Protein 5JJZ (pdb70)

Nearest PDB structures (foldseek):
  5jjz-assembly1_A  TM=1.017E+00  e=1.811E-11  Homo sapiens
  4hae-assembly1_A-2  TM=9.679E-01  e=9.009E-10  Homo sapiens
  6v8w-assembly1_A  TM=8.297E-01  e=2.881E-07  Homo sapiens
  8sp6-assembly3_C  TM=7.722E-01  e=7.770E-07  Homo sapiens
  4iup-assembly2_B  TM=8.106E-01  e=1.092E-02  Arabidopsis thaliana

Secondary structure (P-SEA, 3-state):
cbbbbcccbbbbbbccccccccccccbbbbbccccccccccbbbbbcccbbbbcccccc/ccc

B-factor: mean 52.77, std 12.86, range [34.57, 104.13]

Solvent-accessible surface area: 4779 Å² total

GO terms:
  GO:0005515 protein binding (F, IPI)

Foldseek 3Di:
DKWFADPVGDTFAFPDFDDWDQDPVRFIWTFTDGPPDDNVPTDTGGPVRMDDDDDDDPD

Organism: Homo sapiens (NCBI:txid9606)

Sequence (62 aa):
NLYFQGASGDLYEVERIVDKRKNKKGKWEYLIRWKGYGSTEDTWEPEHHLLHCEEFIDERSA

CATH classification: 2.40.50.40

Structure (mmCIF, N/CA/C/O backbone):
data_5JJZ
#
_entry.id   5JJZ
#
_cell.length_a   57.962
_cell.length_b   57.962
_cell.length_c   98.824
_cell.angle_alpha   90.000
_cell.angle_beta   90.000
_cell.angle_gamma   120.000
#
_symmetry.space_group_name_H-M   'P 61 2 2'
#
loop_
_entity.id
_entity.type
_entity.pdbx_description
1 polymer 'Chromodomain Y-like protein 2'
2 polymer LYS-LYS-LYS-ALA-ARG-MLY-SER-ALA-GLY-ALA-ALA-LYS-TYR
3 water water
#
loop_
_atom_site.group_PDB
_atom_site.id
_atom_site.type_symbol
_atom_site.label_atom_id
_atom_site.label_alt_id
_atom_site.label_comp_id
_atom_site.label_asym_id
_atom_site.label_entity_id
_atom_site.label_seq_id
_atom_site.pdbx_PDB_ins_code
_atom_site.Cartn_x
_atom_site.Cartn_y
_atom_site.Cartn_z
_atom_site.occupancy
_atom_site.B_iso_or_equiv
_atom_site.auth_seq_id
_atom_site.auth_comp_id
_atom_site.auth_asym_id
_atom_site.auth_atom_id
_atom_site.pdbx_PDB_model_num
ATOM 1 N N . ASN A 1 13 ? 4.210 -28.278 -12.365 1.00 68.31 -4 ASN A N 1
ATOM 2 C CA . ASN A 1 13 ? 2.731 -28.116 -12.228 1.00 65.82 -4 ASN A CA 1
ATOM 3 C C . ASN A 1 13 ? 2.387 -28.080 -10.761 1.00 61.79 -4 ASN A C 1
ATOM 4 O O . ASN A 1 13 ? 2.140 -29.120 -10.137 1.00 62.19 -4 ASN A O 1
ATOM 9 N N . LEU A 1 14 ? 2.378 -26.872 -10.215 1.00 53.99 -3 LEU A N 1
ATOM 10 C CA . LEU A 1 14 ? 2.177 -26.690 -8.816 1.00 52.23 -3 LEU A CA 1
ATOM 11 C C . LEU A 1 14 ? 0.734 -26.311 -8.538 1.00 48.43 -3 LEU A C 1
ATOM 12 O O . LEU A 1 14 ? 0.085 -25.687 -9.361 1.00 48.48 -3 LEU A O 1
ATOM 17 N N . TYR A 1 15 ? 0.251 -26.672 -7.353 1.00 46.56 -2 TYR A N 1
ATOM 18 C CA . TYR A 1 15 ? -1.033 -26.218 -6.854 1.00 45.76 -2 TYR A CA 1
ATOM 19 C C . TYR A 1 15 ? -0.964 -25.853 -5.411 1.00 45.52 -2 TYR A C 1
ATOM 20 O O . TYR A 1 15 ? -0.252 -26.491 -4.620 1.00 46.98 -2 TYR A O 1
ATOM 29 N N . PHE A 1 16 ? -1.727 -24.845 -5.052 1.00 43.74 -1 PHE A N 1
ATOM 30 C CA . PHE A 1 16 ? -1.981 -24.544 -3.655 1.00 43.92 -1 PHE A CA 1
ATOM 31 C C . PHE A 1 16 ? -3.266 -25.229 -3.241 1.00 46.69 -1 PHE A C 1
ATOM 32 O O . PHE A 1 16 ? -4.276 -25.178 -3.985 1.00 43.29 -1 PHE A O 1
ATOM 40 N N . GLN A 1 17 ? -3.248 -25.845 -2.064 1.00 46.65 0 GLN A N 1
ATOM 41 C CA . GLN A 1 17 ? -4.452 -26.445 -1.498 1.00 51.32 0 GLN A CA 1
ATOM 42 C C . GLN A 1 17 ? -5.001 -25.542 -0.396 1.00 51.91 0 GLN A C 1
ATOM 43 O O . GLN A 1 17 ? -4.320 -25.274 0.593 1.00 54.67 0 GLN A O 1
ATOM 49 N N . GLY A 1 18 ? -6.241 -25.097 -0.565 1.00 51.75 1 GLY A N 1
ATOM 50 C CA . GLY A 1 18 ? -6.916 -24.272 0.437 1.00 53.42 1 GLY A CA 1
ATOM 51 C C . GLY A 1 18 ? -7.325 -25.047 1.677 1.00 55.74 1 GLY A C 1
ATOM 52 O O . GLY A 1 18 ? -7.380 -26.294 1.663 1.00 55.73 1 GLY A O 1
ATOM 53 N N . ALA A 1 19 ? -7.623 -24.296 2.741 1.00 57.98 2 ALA A N 1
ATOM 54 C CA . ALA A 1 19 ? -8.175 -24.853 3.995 1.00 61.44 2 ALA A CA 1
ATOM 55 C C . ALA A 1 19 ? -9.482 -25.587 3.713 1.00 63.79 2 ALA A C 1
ATOM 56 O O . ALA A 1 19 ? -9.748 -26.646 4.275 1.00 66.67 2 ALA A O 1
ATOM 58 N N .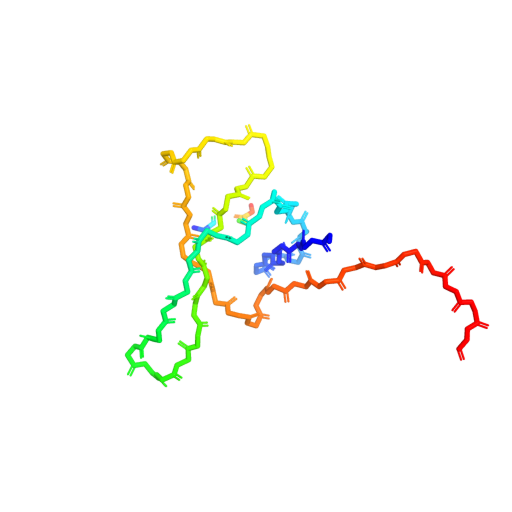 SER A 1 20 ? -10.272 -25.009 2.805 1.00 63.90 3 SER A N 1
ATOM 59 C CA . SER A 1 20 ? -11.469 -25.646 2.212 1.00 66.14 3 SER A CA 1
ATOM 60 C C . SER A 1 20 ? -11.254 -26.983 1.477 1.00 64.66 3 SER A C 1
ATOM 61 O O . SER A 1 20 ? -12.231 -27.663 1.194 1.00 66.34 3 SER A O 1
ATOM 64 N N . GLY A 1 21 ? -10.011 -27.304 1.092 1.00 61.68 4 GLY A N 1
ATOM 65 C CA . GLY A 1 21 ? -9.706 -28.511 0.327 1.00 62.00 4 GLY A CA 1
ATOM 66 C C . GLY A 1 21 ? -9.471 -28.290 -1.165 1.00 60.77 4 GLY A C 1
ATOM 67 O O . GLY A 1 21 ? -8.913 -29.167 -1.829 1.00 60.47 4 GLY A O 1
ATOM 68 N N . ASP A 1 22 ? -9.889 -27.135 -1.697 1.00 59.99 5 ASP A N 1
ATOM 69 C CA . ASP A 1 22 ? -9.848 -26.876 -3.152 1.00 59.63 5 ASP A CA 1
ATOM 70 C C . ASP A 1 22 ? -8.418 -26.640 -3.615 1.00 55.77 5 ASP A C 1
ATOM 71 O O . ASP A 1 22 ? -7.593 -26.230 -2.810 1.00 52.19 5 ASP A O 1
ATOM 76 N N . LEU A 1 23 ? -8.142 -26.907 -4.896 1.00 54.07 6 LEU A N 1
ATOM 77 C CA . LEU A 1 23 ? -6.813 -26.732 -5.493 1.00 52.01 6 LEU A CA 1
ATOM 78 C C . LEU A 1 23 ? -6.746 -25.545 -6.468 1.00 50.99 6 LEU A C 1
ATOM 79 O O . LEU A 1 23 ? -7.573 -25.458 -7.394 1.00 50.55 6 LEU A O 1
ATOM 84 N N . TYR A 1 24 ? -5.747 -24.680 -6.288 1.00 45.72 7 TYR A N 1
ATOM 85 C CA . TYR A 1 24 ? -5.590 -23.456 -7.052 1.00 45.57 7 TYR A CA 1
ATOM 86 C C . TYR A 1 24 ? -4.275 -23.515 -7.820 1.00 46.11 7 TYR A C 1
ATOM 87 O O . TYR A 1 24 ? -3.197 -23.763 -7.224 1.00 45.07 7 TYR A O 1
ATOM 96 N N . GLU A 1 25 ? -4.337 -23.307 -9.138 1.00 44.98 8 GLU A N 1
ATOM 97 C CA . GLU A 1 25 ? -3.167 -23.488 -10.008 1.00 46.20 8 GLU A CA 1
ATOM 98 C C . GLU A 1 25 ? -2.115 -22.373 -9.898 1.00 44.00 8 GLU A C 1
ATOM 99 O O . GLU A 1 25 ? -2.433 -21.185 -9.876 1.00 43.21 8 GLU A O 1
ATOM 105 N N . VAL A 1 26 ? -0.850 -22.789 -9.806 1.00 42.50 9 VAL A N 1
ATOM 106 C CA . VAL A 1 26 ? 0.277 -21.885 -9.618 1.00 41.18 9 VAL A CA 1
ATOM 107 C C . VAL A 1 26 ? 0.980 -21.763 -10.955 1.00 41.77 9 VAL A C 1
ATOM 108 O O . VAL A 1 26 ? 1.261 -22.769 -11.574 1.00 43.44 9 VAL A O 1
ATOM 112 N N . GLU A 1 27 ? 1.230 -20.534 -11.393 1.00 42.45 10 GLU A N 1
ATOM 113 C CA . GLU A 1 27 ? 2.034 -20.229 -12.587 1.00 45.97 10 GLU A CA 1
ATOM 114 C C . GLU A 1 27 ? 3.519 -20.510 -12.335 1.00 45.30 10 GLU A C 1
ATOM 115 O O . GLU A 1 27 ? 4.182 -21.200 -13.103 1.00 45.44 10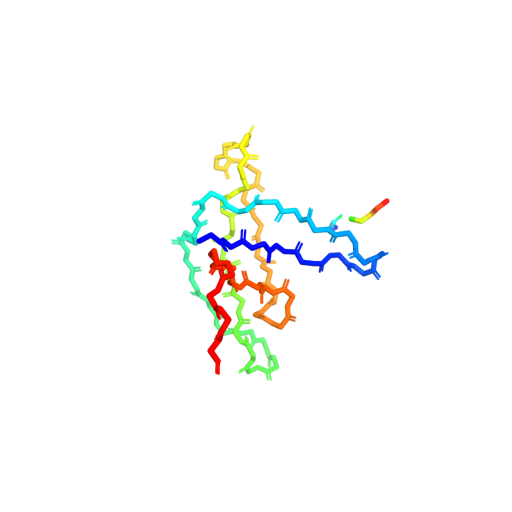 GLU A O 1
ATOM 121 N N . ARG A 1 28 ? 4.035 -19.965 -11.245 1.00 45.62 11 ARG A N 1
ATOM 122 C CA . ARG A 1 28 ? 5.429 -20.197 -10.838 1.00 45.44 11 ARG A CA 1
ATOM 123 C C . ARG A 1 28 ? 5.681 -19.712 -9.416 1.00 42.93 11 ARG A C 1
ATOM 124 O O . ARG A 1 28 ? 4.918 -18.909 -8.895 1.00 40.22 11 ARG A O 1
ATOM 132 N N . ILE A 1 29 ? 6.772 -20.208 -8.826 1.00 43.07 12 ILE A N 1
ATOM 133 C CA . ILE A 1 29 ? 7.307 -19.712 -7.561 1.00 43.17 12 ILE A CA 1
ATOM 134 C C . ILE A 1 29 ? 8.166 -18.492 -7.878 1.00 43.44 12 ILE A C 1
ATOM 135 O O . ILE A 1 29 ? 9.050 -18.586 -8.699 1.00 45.60 12 ILE A O 1
ATOM 140 N N . VAL A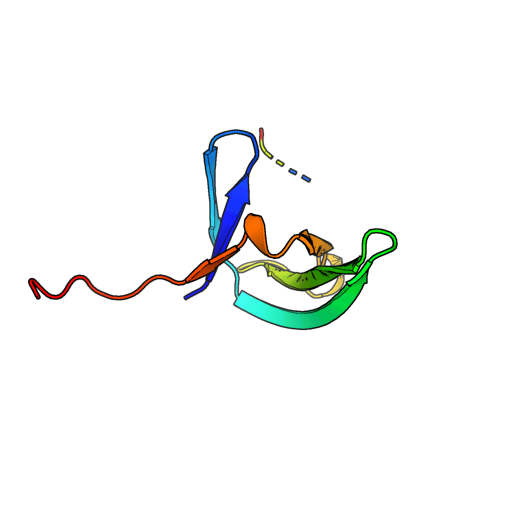 1 30 ? 7.920 -17.374 -7.220 1.00 42.28 13 VAL A N 1
ATOM 141 C CA . VAL A 1 30 ? 8.640 -16.139 -7.496 1.00 44.88 13 VAL A CA 1
ATOM 142 C C . VAL A 1 30 ? 9.847 -16.001 -6.554 1.00 44.51 13 VAL A C 1
ATOM 143 O O . VAL A 1 30 ? 10.864 -15.462 -6.937 1.00 44.84 13 VAL A O 1
ATOM 147 N N . ASP A 1 31 ? 9.739 -16.520 -5.336 1.00 43.21 14 ASP A N 1
ATOM 148 C CA . ASP A 1 31 ? 10.718 -16.224 -4.284 1.00 42.82 14 ASP A CA 1
ATOM 149 C C . ASP A 1 31 ? 10.420 -17.169 -3.137 1.00 41.45 14 ASP A C 1
ATOM 150 O O . ASP A 1 31 ? 9.401 -17.892 -3.155 1.00 38.29 14 ASP A O 1
ATOM 155 N N . LYS A 1 32 ? 11.323 -17.184 -2.163 1.00 40.04 15 LYS A N 1
ATOM 156 C CA . LYS A 1 32 ? 11.254 -18.088 -1.059 1.00 40.61 15 LYS A CA 1
ATOM 157 C C . LYS A 1 32 ? 11.750 -17.353 0.201 1.00 40.78 15 LYS A C 1
ATOM 158 O O . LYS A 1 32 ? 12.638 -16.526 0.091 1.00 38.94 15 LYS A O 1
ATOM 164 N N . ARG A 1 33 ? 11.184 -17.650 1.371 1.00 40.07 16 ARG A N 1
ATOM 165 C CA . ARG A 1 33 ? 11.681 -17.052 2.626 1.00 42.01 16 ARG A CA 1
ATOM 166 C C . ARG A 1 33 ? 11.392 -17.965 3.800 1.00 42.06 16 ARG A C 1
ATOM 167 O O . ARG A 1 33 ? 10.468 -18.781 3.730 1.00 40.36 16 ARG A O 1
A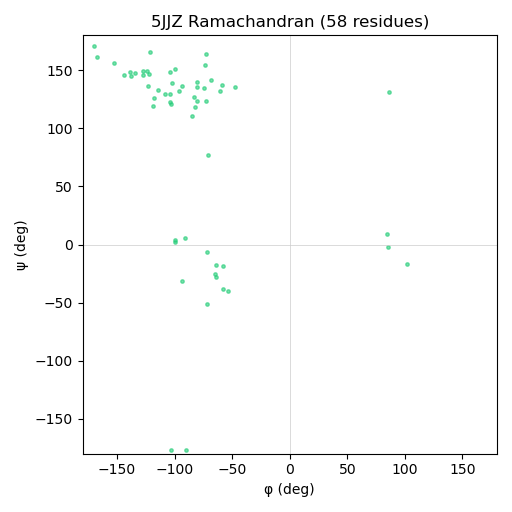TOM 175 N N . LYS A 1 34 ? 12.178 -17.828 4.866 1.00 40.89 17 LYS A N 1
ATOM 176 C CA . LYS A 1 34 ? 11.963 -18.572 6.102 1.00 41.91 17 LYS A CA 1
ATOM 177 C C . LYS A 1 34 ? 11.168 -17.702 7.065 1.00 42.59 17 LYS A C 1
ATOM 178 O O . LYS A 1 34 ? 11.529 -16.542 7.296 1.00 45.75 17 LYS A O 1
ATOM 184 N N . ASN A 1 35 ? 10.121 -18.239 7.660 1.00 41.80 18 ASN A N 1
ATOM 185 C CA . ASN A 1 35 ? 9.295 -17.432 8.574 1.00 44.44 18 ASN A CA 1
ATOM 186 C C . ASN A 1 35 ? 9.736 -17.474 10.023 1.00 46.37 18 ASN A C 1
ATOM 187 O O . ASN A 1 35 ? 10.740 -18.111 10.351 1.00 45.85 18 ASN A O 1
ATOM 192 N N . LYS A 1 36 ? 8.965 -16.810 10.884 1.00 48.84 19 LYS A N 1
ATOM 193 C CA . LYS A 1 36 ? 9.313 -16.648 12.295 1.00 53.29 19 LYS A CA 1
ATOM 194 C C . LYS A 1 36 ? 9.340 -17.976 13.047 1.00 54.50 19 LYS A C 1
ATOM 195 O O . LYS A 1 36 ? 10.049 -18.102 14.045 1.00 54.84 19 LYS A O 1
ATOM 198 N N . LYS A 1 37 ? 8.579 -18.956 12.546 1.00 53.50 20 LYS A N 1
ATOM 199 C CA . LYS A 1 37 ? 8.572 -20.302 13.112 1.00 55.33 20 LYS A CA 1
ATOM 200 C C . LYS A 1 37 ? 9.605 -21.221 12.460 1.00 52.41 20 LYS A C 1
ATOM 201 O O . LYS A 1 37 ? 9.678 -22.392 12.806 1.00 51.84 20 LYS A O 1
ATOM 207 N N . GLY A 1 38 ? 10.436 -20.688 11.572 1.00 49.89 21 GLY A N 1
ATOM 208 C CA . GLY A 1 38 ? 11.516 -21.473 10.956 1.00 50.35 21 GLY A CA 1
ATOM 209 C C . GLY A 1 38 ? 11.047 -22.269 9.734 1.00 48.09 21 GLY A C 1
ATOM 210 O O . GLY A 1 38 ? 11.794 -23.073 9.187 1.00 47.73 21 GLY A O 1
ATOM 211 N N . LYS A 1 39 ? 9.832 -22.021 9.274 1.00 47.30 22 LYS A N 1
ATOM 212 C CA . LYS A 1 39 ? 9.252 -22.795 8.154 1.00 46.98 22 LYS A CA 1
ATOM 213 C C . LYS A 1 39 ? 9.267 -21.994 6.841 1.00 45.32 22 LYS A C 1
ATOM 214 O O . LYS A 1 39 ? 9.170 -20.764 6.855 1.00 44.90 22 LYS A O 1
ATOM 219 N N . TRP A 1 40 ? 9.407 -22.687 5.708 1.00 43.51 23 TRP A N 1
ATOM 220 C CA . TRP A 1 40 ? 9.522 -22.016 4.412 1.00 42.77 23 TRP A CA 1
ATOM 221 C C . TRP A 1 40 ? 8.163 -21.589 3.849 1.00 41.75 23 TRP A C 1
ATOM 222 O O . TRP A 1 40 ? 7.160 -22.321 3.966 1.00 41.06 23 TRP A O 1
ATOM 233 N N . GLU A 1 41 ? 8.159 -20.394 3.266 1.00 39.88 24 GLU A N 1
ATOM 234 C CA . GLU A 1 41 ? 7.042 -19.832 2.538 1.00 40.24 24 GLU A CA 1
ATOM 235 C C . GLU A 1 41 ? 7.532 -19.473 1.132 1.00 40.2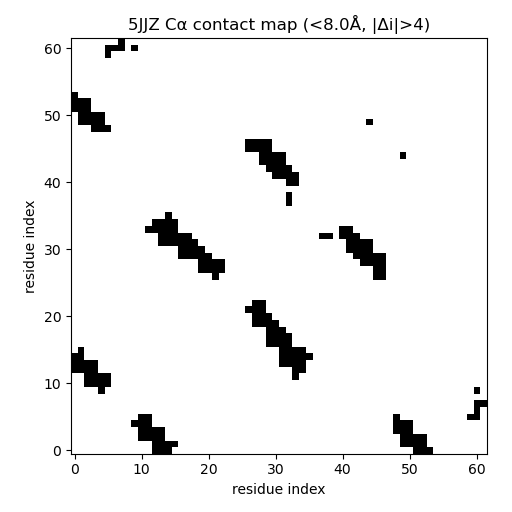7 24 GLU A C 1
ATOM 236 O O . GLU A 1 41 ? 8.711 -19.144 0.936 1.00 40.82 24 GLU A O 1
ATOM 242 N N . TYR A 1 42 ? 6.626 -19.553 0.158 1.00 40.29 25 TYR A N 1
ATOM 243 C CA . TYR A 1 42 ? 6.934 -19.257 -1.243 1.00 38.77 25 TYR A CA 1
ATOM 244 C C . TYR A 1 42 ? 6.034 -18.175 -1.775 1.00 36.74 25 TYR A C 1
ATOM 245 O O . TYR A 1 42 ? 4.841 -18.166 -1.506 1.00 34.57 25 TYR A O 1
ATOM 254 N N . LEU A 1 43 ? 6.628 -17.246 -2.509 1.00 36.53 26 LEU A N 1
ATOM 255 C CA . LEU A 1 43 ? 5.888 -16.188 -3.144 1.00 37.92 26 LEU A CA 1
ATOM 256 C C . LEU A 1 43 ? 5.330 -16.778 -4.454 1.00 36.73 26 LEU A C 1
ATOM 257 O O . LEU A 1 43 ? 6.081 -17.243 -5.317 1.00 37.11 26 LEU A O 1
ATOM 262 N N . ILE A 1 44 ? 4.009 -16.789 -4.543 1.00 36.15 27 ILE A N 1
ATOM 263 C CA . ILE A 1 44 ? 3.274 -17.503 -5.596 1.00 36.69 27 ILE A CA 1
ATOM 264 C C . ILE A 1 44 ? 2.759 -16.525 -6.634 1.00 38.12 27 ILE A C 1
ATOM 265 O O . ILE A 1 44 ? 2.019 -15.621 -6.295 1.00 37.89 27 ILE A O 1
ATOM 270 N N . ARG A 1 45 ? 3.152 -16.750 -7.888 1.00 38.43 28 ARG A N 1
ATOM 271 C CA . ARG A 1 45 ? 2.492 -16.182 -9.066 1.00 39.30 28 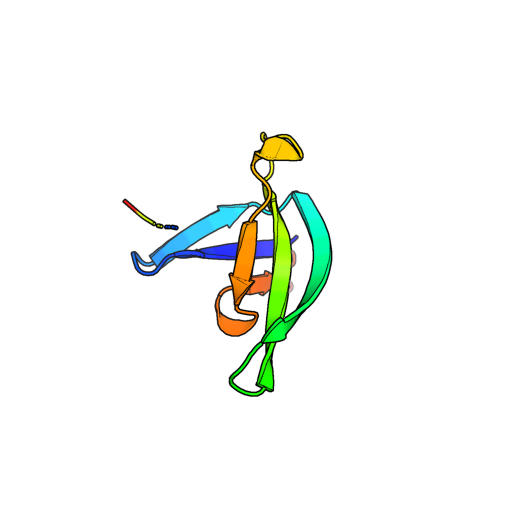ARG A CA 1
ATOM 272 C C . ARG A 1 45 ? 1.331 -17.119 -9.406 1.00 38.55 28 ARG A C 1
ATOM 273 O O . ARG A 1 45 ? 1.533 -18.278 -9.787 1.00 36.85 28 ARG A O 1
ATOM 281 N N . TRP A 1 46 ? 0.120 -16.622 -9.199 1.00 38.47 29 TRP A N 1
ATOM 282 C CA . TRP A 1 46 ? -1.085 -17.407 -9.423 1.00 40.20 29 TRP A CA 1
ATOM 283 C C . TRP A 1 46 ? -1.392 -17.388 -10.913 1.00 41.62 29 TRP A C 1
ATOM 284 O O . TRP A 1 46 ? -1.299 -16.338 -11.552 1.00 42.41 29 TRP A O 1
ATOM 295 N N . LYS A 1 47 ? -1.729 -18.544 -11.472 1.00 43.56 30 LYS A N 1
ATOM 296 C CA . LYS A 1 47 ? -2.100 -18.614 -12.877 1.00 45.69 30 LYS A CA 1
ATOM 297 C C . LYS A 1 47 ? -3.324 -17.740 -13.139 1.00 46.10 30 LYS A C 1
ATOM 298 O O . LYS A 1 47 ? -4.293 -17.775 -12.375 1.00 43.53 30 LYS A O 1
ATOM 302 N N . GLY A 1 48 ? -3.244 -16.918 -14.191 1.00 47.14 31 GLY A N 1
ATOM 303 C CA . GLY A 1 48 ? -4.289 -15.955 -14.513 1.00 47.33 31 GLY A CA 1
ATOM 304 C C . GLY A 1 48 ? -4.213 -14.616 -13.811 1.00 46.71 31 GLY A C 1
ATOM 305 O O . GLY A 1 48 ? -5.027 -13.738 -14.099 1.00 47.81 31 GLY A O 1
ATOM 306 N N . TYR A 1 49 ? -3.233 -14.436 -12.921 1.00 44.33 32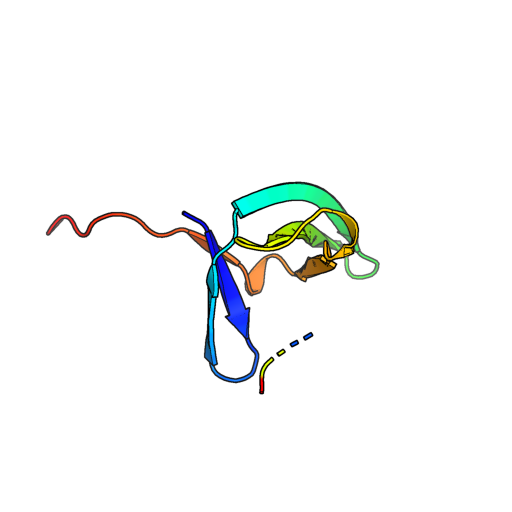 TYR A N 1
ATOM 307 C CA . TYR A 1 49 ? -3.051 -13.195 -12.188 1.00 45.70 32 TYR A CA 1
ATOM 308 C C . TYR A 1 49 ? -1.669 -12.606 -12.460 1.00 48.29 32 TYR A C 1
ATOM 309 O O . TYR A 1 49 ? -0.783 -13.296 -12.961 1.00 50.34 32 TYR A O 1
ATOM 318 N N . GLY A 1 50 ? -1.495 -11.340 -12.097 1.00 50.69 33 GLY A N 1
ATOM 319 C CA . GLY A 1 50 ? -0.231 -10.627 -12.278 1.00 52.50 33 GLY A CA 1
ATOM 320 C C . GLY A 1 50 ? 0.496 -10.535 -10.966 1.00 51.42 33 GLY A C 1
ATOM 321 O O . GLY A 1 50 ? 0.002 -11.021 -9.947 1.00 50.05 33 GLY A O 1
ATOM 322 N N . SER A 1 51 ? 1.638 -9.846 -10.982 1.00 53.48 34 SER A N 1
ATOM 323 C CA . SER A 1 51 ? 2.509 -9.746 -9.811 1.00 52.65 34 SER A CA 1
ATOM 324 C C . SER A 1 51 ? 1.866 -9.022 -8.638 1.00 53.42 34 SER A C 1
ATOM 325 O O . SER A 1 51 ? 2.178 -9.331 -7.492 1.00 52.15 34 SER A O 1
ATOM 328 N N . THR A 1 52 ? 0.935 -8.102 -8.904 1.00 56.60 35 THR A N 1
ATOM 329 C CA . THR A 1 52 ? 0.253 -7.378 -7.811 1.00 57.35 35 THR A CA 1
ATOM 330 C C . THR A 1 52 ? -0.590 -8.311 -6.935 1.00 55.32 35 THR A C 1
ATOM 331 O O . THR A 1 52 ? -0.939 -7.947 -5.819 1.00 55.68 35 THR A O 1
ATOM 335 N N . GLU A 1 53 ? -0.899 -9.517 -7.428 1.00 54.06 36 GLU A N 1
ATOM 336 C CA . GLU A 1 53 ? -1.634 -10.505 -6.654 1.00 53.23 36 GLU A CA 1
ATOM 337 C C . GLU A 1 53 ? -0.755 -11.586 -6.002 1.00 48.84 36 GLU A C 1
ATOM 338 O O . GLU A 1 53 ? -1.283 -12.484 -5.353 1.00 46.33 36 GLU A O 1
ATOM 344 N N . ASP A 1 54 ? 0.565 -11.505 -6.151 1.00 45.10 37 ASP A N 1
ATOM 345 C CA . ASP A 1 54 ? 1.460 -12.524 -5.550 1.00 43.89 37 ASP A CA 1
ATOM 346 C C . ASP A 1 54 ? 1.281 -12.595 -4.063 1.00 41.85 37 ASP A C 1
ATOM 347 O O . ASP A 1 54 ? 1.155 -11.571 -3.417 1.00 42.74 37 ASP A O 1
ATOM 352 N N . THR A 1 55 ? 1.238 -13.800 -3.517 1.00 41.01 38 THR A N 1
ATOM 353 C CA . THR A 1 55 ? 1.102 -13.970 -2.083 1.00 41.52 38 THR A CA 1
ATOM 354 C C . THR A 1 55 ? 2.079 -15.018 -1.557 1.00 39.36 38 THR A C 1
ATOM 355 O O . THR A 1 55 ? 2.419 -15.984 -2.249 1.00 37.35 38 THR A O 1
ATOM 359 N N . TRP A 1 56 ? 2.538 -14.815 -0.321 1.00 39.37 39 TRP A N 1
ATOM 360 C CA . TRP A 1 56 ? 3.406 -15.773 0.364 1.00 38.52 39 TRP A CA 1
ATOM 361 C C . TRP A 1 56 ? 2.632 -16.929 0.966 1.00 37.88 39 TRP A C 1
ATOM 362 O O . TRP A 1 56 ? 1.742 -16.729 1.764 1.00 40.35 39 TRP A O 1
ATOM 373 N N . GLU A 1 57 ? 2.964 -18.149 0.598 1.00 37.67 40 GLU A N 1
ATOM 374 C CA . GLU A 1 57 ? 2.202 -19.284 1.061 1.00 38.72 40 GLU A CA 1
ATOM 375 C C . GLU A 1 57 ? 3.086 -20.327 1.697 1.00 38.58 40 GLU A C 1
ATOM 376 O O . GLU A 1 57 ? 4.204 -20.558 1.243 1.00 37.85 40 GLU A O 1
ATOM 382 N N . PRO A 1 58 ? 2.558 -21.000 2.725 1.00 41.13 41 PRO A N 1
ATOM 383 C CA . PRO A 1 58 ? 3.324 -22.000 3.416 1.00 42.47 41 PRO A CA 1
ATOM 384 C C . PRO A 1 58 ? 3.576 -23.204 2.535 1.00 42.35 41 PRO A C 1
ATOM 385 O O . PRO A 1 58 ? 2.694 -23.619 1.763 1.00 39.47 41 PRO A O 1
ATOM 389 N N . GLU A 1 59 ? 4.787 -23.748 2.665 1.00 41.06 42 GLU A N 1
ATOM 390 C CA . GLU A 1 59 ? 5.274 -24.873 1.864 1.00 42.39 42 GLU A CA 1
ATOM 391 C C . GLU A 1 59 ? 4.337 -26.079 1.891 1.00 44.17 42 GLU A C 1
ATOM 392 O O . GLU A 1 59 ? 4.178 -26.766 0.898 1.00 44.42 42 GLU A O 1
ATOM 398 N N . HIS A 1 60 ? 3.789 -26.358 3.073 1.00 47.79 43 HIS A N 1
ATOM 399 C CA . HIS A 1 60 ? 2.924 -27.512 3.305 1.00 52.55 43 HIS A CA 1
ATOM 400 C C . HIS A 1 60 ? 1.514 -27.399 2.653 1.00 52.95 43 HIS A C 1
ATOM 401 O O . HIS A 1 60 ? 0.761 -28.349 2.707 1.00 52.69 43 HIS A O 1
ATOM 408 N N . HIS A 1 61 ? 1.162 -26.253 2.069 1.00 53.42 44 HIS A N 1
ATOM 409 C CA . HIS A 1 61 ? -0.054 -26.134 1.231 1.00 53.95 44 HIS A CA 1
ATOM 410 C C . HIS A 1 61 ? 0.248 -26.212 -0.250 1.00 50.70 44 HIS A C 1
ATOM 411 O O . HIS A 1 61 ? -0.672 -26.078 -1.059 1.00 49.23 44 HIS A O 1
ATOM 418 N N . LEU A 1 62 ? 1.505 -26.446 -0.622 1.00 47.61 45 LEU A N 1
ATOM 419 C CA . LEU A 1 62 ? 1.890 -26.540 -2.021 1.00 46.14 45 LEU A CA 1
ATOM 420 C C . LEU A 1 62 ? 2.074 -27.959 -2.436 1.00 48.70 45 LEU A C 1
ATOM 421 O O . LEU A 1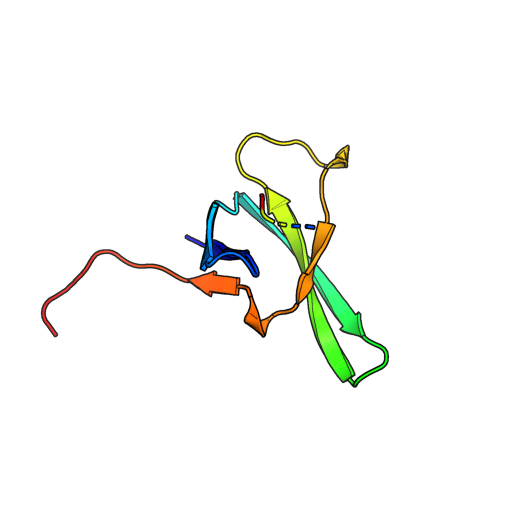 62 ? 2.617 -28.745 -1.675 1.00 48.12 45 LEU A O 1
ATOM 426 N N . LEU A 1 63 ? 1.595 -28.284 -3.641 1.00 49.00 46 LEU A N 1
ATOM 427 C CA . LEU A 1 63 ? 1.670 -29.623 -4.228 1.00 50.87 46 LEU A CA 1
ATOM 428 C C . LEU A 1 63 ? 2.289 -29.569 -5.614 1.00 51.44 46 LEU A C 1
ATOM 429 O O . LEU A 1 63 ? 2.126 -28.596 -6.335 1.00 49.76 46 LEU A O 1
ATOM 434 N N . HIS A 1 64 ? 2.980 -30.637 -5.986 1.00 55.35 47 HIS A N 1
ATOM 435 C CA . HIS A 1 64 ? 3.508 -30.830 -7.327 1.00 59.08 47 HIS A CA 1
ATOM 436 C C . HIS A 1 64 ? 2.800 -32.033 -7.989 1.00 61.09 47 HIS A C 1
ATOM 437 O O . HIS A 1 64 ? 2.706 -33.097 -7.383 1.00 62.18 47 HIS A O 1
ATOM 444 N N . CYS A 1 65 ? 2.345 -31.867 -9.234 1.00 62.15 48 CYS A N 1
ATOM 445 C CA . CYS A 1 65 ? 1.559 -32.890 -9.950 1.00 65.06 48 CYS A CA 1
ATOM 446 C C . CYS A 1 65 ? 2.194 -33.326 -11.276 1.00 68.50 48 CYS A C 1
ATOM 447 O O . CYS A 1 65 ? 2.816 -32.520 -11.966 1.00 71.91 48 CYS A O 1
ATOM 450 N N . GLU A 1 66 ? 2.009 -34.606 -11.621 1.00 70.64 49 GLU A N 1
ATOM 451 C CA . GLU A 1 66 ? 2.585 -35.237 -12.809 1.00 72.06 49 GLU A CA 1
ATOM 452 C C . GLU A 1 66 ? 1.542 -36.156 -13.464 1.00 71.83 49 GLU A C 1
ATOM 453 O O . GLU A 1 66 ? 0.720 -36.743 -12.766 1.00 70.89 49 GLU A O 1
ATOM 459 N N . GLU A 1 67 ? 1.600 -36.299 -14.791 1.00 70.16 50 GLU A N 1
ATOM 460 C CA . GLU A 1 67 ? 0.806 -37.278 -15.514 1.00 70.89 50 GLU A CA 1
ATOM 461 C C . GLU A 1 67 ? 0.932 -38.623 -14.816 1.00 70.28 50 GLU A C 1
ATOM 462 O O . GLU A 1 67 ? 2.012 -38.983 -14.373 1.00 70.64 50 GLU A O 1
ATOM 464 N N . PHE A 1 68 ? -0.186 -39.319 -14.652 1.00 69.48 51 PHE A N 1
ATOM 465 C CA . PHE A 1 68 ? -0.200 -40.606 -13.939 1.00 71.01 51 PHE A CA 1
ATOM 466 C C . PHE A 1 68 ? 0.452 -41.707 -14.789 1.00 74.47 51 PHE A C 1
ATOM 467 O O . PHE A 1 68 ? 0.032 -41.949 -15.926 1.00 75.99 51 PHE A O 1
ATOM 475 N N . ILE A 1 69 ? 1.473 -42.346 -14.208 1.00 76.25 52 ILE A N 1
ATOM 476 C CA . ILE A 1 69 ? 2.179 -43.503 -14.795 1.00 81.42 52 ILE A CA 1
ATOM 477 C C . ILE A 1 69 ? 2.010 -44.697 -13.843 1.00 83.46 52 ILE A C 1
ATOM 478 O O . ILE A 1 69 ? 2.447 -44.628 -12.694 1.00 82.36 52 ILE A O 1
ATOM 480 N N . ASP A 1 70 ? 1.385 -45.780 -14.304 1.00 88.25 53 ASP A N 1
ATOM 481 C CA . ASP A 1 70 ? 1.019 -46.898 -13.413 1.00 90.95 53 ASP A CA 1
ATOM 482 C C . ASP A 1 70 ? 2.264 -47.678 -12.955 1.00 94.85 53 ASP A C 1
ATOM 483 O O . ASP A 1 70 ? 2.556 -48.771 -13.444 1.00 98.96 53 ASP A O 1
ATOM 488 N N . GLU A 1 71 ? 2.974 -47.077 -11.998 1.00 95.01 54 GLU A N 1
ATOM 489 C CA . GLU A 1 71 ? 4.314 -47.496 -11.563 1.00 98.89 54 GLU A CA 1
ATOM 490 C C . GLU A 1 71 ? 4.408 -47.475 -10.040 1.00 98.76 54 GLU A C 1
ATOM 491 O O . GLU A 1 71 ? 4.881 -48.437 -9.429 1.00 104.13 54 GLU A O 1
ATOM 493 N N . ARG B 2 5 ? -6.570 -15.258 2.458 1.00 69.53 25 ARG B N 1
ATOM 494 C CA . ARG B 2 5 ? -6.067 -16.433 1.681 1.00 70.48 25 ARG B CA 1
ATOM 495 C C . ARG B 2 5 ? -7.096 -16.964 0.673 1.00 70.24 25 ARG B C 1
ATOM 496 O O . ARG B 2 5 ? -8.253 -16.524 0.633 1.00 70.02 25 ARG B O 1
ATOM 509 N N . SER B 2 7 ? -9.575 -19.490 -0.106 1.00 67.66 27 SER B N 1
ATOM 510 C CA . SER B 2 7 ? -10.584 -20.515 0.217 1.00 71.06 27 SER B CA 1
ATOM 511 C C . SER B 2 7 ? -11.959 -19.875 0.414 1.00 72.04 27 SER B C 1
ATOM 512 O O . SER B 2 7 ? -12.085 -18.881 1.135 1.00 77.29 27 SER B O 1
ATOM 515 N N . ALA B 2 8 ? -12.978 -20.442 -0.234 1.00 73.31 28 ALA B N 1
ATOM 516 C CA . ALA B 2 8 ? -14.340 -19.907 -0.165 1.00 71.97 28 ALA B CA 1
#

InterPro domains:
  IPR000953 Chromo/chromo shadow domain [PS50013] (7-67)
  IPR000953 Chromo/chromo shadow domain [SM00298] (6-60)
  IPR001753 Enoyl-CoA hydratase/isomerase-like domain [PF00378] (270-497)
  IPR014748 Enoyl-CoA hydratase, C-terminal [G3DSA:1.10.12.10] (450-506)
  IPR016197 Chromo-like domain superfamily [SSF54160] (4-66)
  IPR023779 Chromo domain, conserved site [PS00598] (25-45)
  IPR023780 Chromo domain [PF00385] (7-56)
  IPR029045 ClpP/crotonase-like domain superfamily [SSF52096] (250-490)
  IPR051053 Enoyl-CoA hydratase/isomerase and chromodomain-containing protein [PTHR43684] (13-504)

Radius of gyration: 12.59 Å; Cα contacts (8 Å, |Δi|>4): 112; chains: 2; bounding box: 26×40×29 Å